Protein AF-A0A9J6DW55-F1 (afdb_monomer_lite)

Organism: Rhipicephalus microplus (NCBI:txid6941)

Sequence (173 aa):
MIKLRKQLINRRDDMFFGVKANLGLVVLPGGQVAKLDFANVYDRALVYLEKWFDFENSPFKMLAELDLRSAAPTSLMVINAGNLFGIDFQEEGGELYSELRLLKDAMPGLVKCDEKSSSMWLKFLKEVKCPFLQNLMKHVYSVPYSNAFVKCVFSVTRNLWTDERNQLSVPMI

Structure (mmCIF, N/CA/C/O backbone):
data_AF-A0A9J6DW55-F1
#
_entry.id   AF-A0A9J6DW55-F1
#
loop_
_atom_site.group_PDB
_atom_site.id
_atom_site.type_symbol
_atom_site.label_atom_id
_atom_site.label_alt_id
_atom_site.label_comp_id
_atom_site.label_asym_id
_atom_site.label_entity_id
_atom_site.label_seq_id
_atom_site.pdbx_PDB_ins_code
_atom_site.Cartn_x
_atom_site.Cartn_y
_atom_site.Cartn_z
_atom_site.occupancy
_atom_site.B_iso_or_equiv
_atom_site.auth_seq_id
_atom_site.auth_comp_id
_atom_site.auth_asym_id
_atom_site.auth_atom_id
_atom_site.pdbx_PDB_model_num
ATOM 1 N N . MET A 1 1 ? 5.703 -1.765 -7.660 1.00 73.94 1 MET A N 1
ATOM 2 C CA . MET A 1 1 ? 5.306 -1.381 -9.035 1.00 73.94 1 MET A CA 1
ATOM 3 C C . MET A 1 1 ? 5.573 0.089 -9.361 1.00 73.94 1 MET A C 1
ATOM 5 O O . MET A 1 1 ? 6.174 0.339 -10.395 1.00 73.94 1 MET A O 1
ATOM 9 N N . ILE A 1 2 ? 5.265 1.052 -8.478 1.00 80.81 2 ILE A N 1
ATOM 10 C CA . ILE A 1 2 ? 5.556 2.495 -8.693 1.00 80.81 2 ILE A CA 1
ATOM 11 C C . ILE A 1 2 ? 7.032 2.764 -9.049 1.00 80.81 2 ILE A C 1
ATOM 13 O O . ILE A 1 2 ? 7.324 3.505 -9.984 1.00 80.81 2 ILE A O 1
ATOM 17 N N . LYS A 1 3 ? 7.973 2.115 -8.345 1.00 87.06 3 LYS A N 1
ATOM 18 C CA . LYS A 1 3 ? 9.416 2.222 -8.627 1.00 87.06 3 LYS A CA 1
ATOM 19 C C . LYS A 1 3 ? 9.769 1.809 -10.062 1.00 87.06 3 LYS A C 1
ATOM 21 O O . LYS A 1 3 ? 10.563 2.486 -10.701 1.00 87.06 3 LYS A O 1
ATOM 26 N N . LEU A 1 4 ? 9.169 0.726 -10.562 1.00 89.50 4 LEU A N 1
ATOM 27 C CA . LEU A 1 4 ? 9.411 0.230 -11.917 1.00 89.50 4 LEU A CA 1
ATOM 28 C C . LEU A 1 4 ? 8.865 1.207 -12.964 1.00 89.50 4 LEU A C 1
ATOM 30 O O . LEU A 1 4 ? 9.595 1.551 -13.886 1.00 89.50 4 LEU A O 1
ATOM 34 N N . ARG A 1 5 ? 7.634 1.710 -12.781 1.00 91.06 5 ARG A N 1
ATOM 35 C CA . ARG A 1 5 ? 7.047 2.734 -13.664 1.00 91.06 5 ARG A CA 1
ATOM 36 C C . ARG A 1 5 ? 7.956 3.962 -13.763 1.00 91.06 5 ARG A C 1
ATOM 38 O O . ARG A 1 5 ? 8.316 4.356 -14.864 1.00 91.06 5 ARG A O 1
ATOM 45 N N . LYS A 1 6 ? 8.411 4.500 -12.623 1.00 92.88 6 LYS A N 1
ATOM 46 C CA . LYS A 1 6 ? 9.358 5.631 -12.592 1.00 92.88 6 LYS A CA 1
ATOM 47 C C . LYS A 1 6 ? 10.672 5.320 -13.314 1.00 92.88 6 LYS A C 1
ATOM 49 O O . LYS A 1 6 ? 11.155 6.141 -14.076 1.00 92.88 6 LYS A O 1
ATOM 54 N N . GLN A 1 7 ? 11.243 4.134 -13.105 1.00 94.12 7 GLN A N 1
ATOM 55 C CA . GLN A 1 7 ? 12.478 3.740 -13.790 1.00 94.12 7 GLN A CA 1
ATOM 56 C C . GLN A 1 7 ? 12.308 3.641 -15.309 1.00 94.12 7 GLN A C 1
ATOM 58 O O . GLN A 1 7 ? 13.233 3.994 -16.032 1.00 94.12 7 GLN A O 1
ATOM 63 N N . LEU A 1 8 ? 11.164 3.152 -15.792 1.00 94.31 8 LEU A N 1
ATOM 64 C CA . LEU A 1 8 ? 10.880 3.062 -17.225 1.00 94.31 8 LEU A CA 1
ATOM 65 C C . LEU A 1 8 ? 10.681 4.447 -17.850 1.00 94.31 8 LEU A C 1
ATOM 67 O O . LEU A 1 8 ? 11.246 4.693 -18.910 1.00 94.31 8 LEU A O 1
ATOM 71 N N . ILE A 1 9 ? 9.967 5.350 -17.167 1.00 94.19 9 ILE A N 1
ATOM 72 C CA . ILE A 1 9 ? 9.811 6.753 -17.589 1.00 94.19 9 ILE A CA 1
ATOM 73 C C . ILE A 1 9 ? 11.183 7.421 -17.699 1.00 94.19 9 ILE A C 1
ATOM 75 O O . ILE A 1 9 ? 11.549 7.864 -18.779 1.00 94.19 9 ILE A O 1
ATOM 79 N N . ASN A 1 10 ? 11.988 7.386 -16.631 1.00 95.62 10 ASN A N 1
ATOM 80 C CA . ASN A 1 10 ? 13.309 8.017 -16.639 1.00 95.62 10 ASN A CA 1
ATOM 81 C C . ASN A 1 10 ? 14.201 7.452 -17.754 1.00 95.62 10 ASN A C 1
ATOM 83 O O . ASN A 1 10 ? 14.835 8.202 -18.478 1.00 95.62 10 ASN A O 1
ATOM 87 N N . ARG A 1 11 ? 14.225 6.125 -17.942 1.00 94.50 11 ARG A N 1
ATOM 88 C CA . ARG A 1 11 ? 15.034 5.504 -19.004 1.00 94.50 11 ARG A CA 1
ATOM 89 C C . ARG A 1 11 ? 14.572 5.878 -20.406 1.00 94.50 11 ARG A C 1
ATOM 91 O O . ARG A 1 11 ? 15.415 5.982 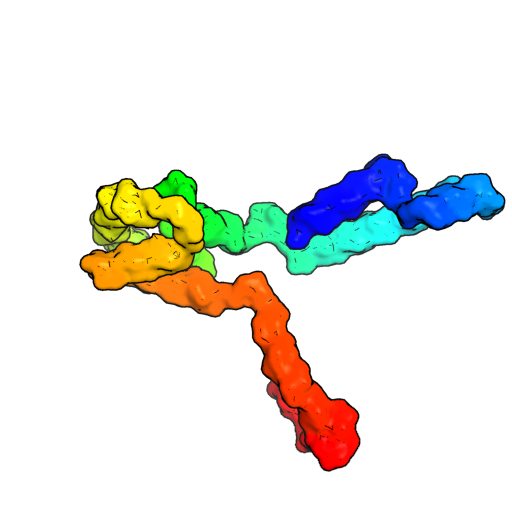-21.291 1.00 94.50 11 ARG A O 1
ATOM 98 N N . ARG A 1 12 ? 13.267 6.036 -20.619 1.00 94.56 12 ARG A N 1
ATOM 99 C CA . ARG A 1 12 ? 12.723 6.513 -21.891 1.00 94.56 12 ARG A CA 1
ATOM 100 C C . ARG A 1 12 ? 13.122 7.966 -22.128 1.00 94.56 12 ARG A C 1
ATOM 102 O O . ARG A 1 12 ? 13.640 8.264 -23.196 1.00 94.56 12 ARG A O 1
ATOM 109 N N . ASP A 1 13 ? 12.928 8.828 -21.134 1.00 93.94 13 ASP A N 1
ATOM 110 C CA . ASP A 1 13 ? 13.192 10.265 -21.242 1.00 93.94 13 ASP A CA 1
ATOM 111 C C . ASP A 1 13 ? 14.698 10.543 -21.432 1.00 93.94 13 ASP A C 1
ATOM 113 O O . ASP A 1 13 ? 15.084 11.338 -22.286 1.00 93.94 13 ASP A O 1
ATOM 117 N N . ASP A 1 14 ? 15.556 9.789 -20.737 1.00 93.81 14 ASP A N 1
ATOM 118 C CA . ASP A 1 14 ? 17.018 9.824 -20.890 1.00 93.81 14 ASP A CA 1
ATOM 119 C C . ASP A 1 14 ? 17.511 9.095 -22.159 1.00 93.81 14 ASP A C 1
ATOM 121 O O . ASP A 1 14 ? 18.711 9.074 -22.450 1.00 93.81 14 ASP A O 1
ATOM 125 N N . MET A 1 15 ? 16.612 8.442 -22.907 1.00 90.88 15 MET A N 1
ATOM 126 C CA . MET A 1 15 ? 16.925 7.582 -24.054 1.00 90.88 15 MET A CA 1
ATOM 127 C C . MET A 1 15 ? 18.023 6.548 -23.744 1.00 90.88 15 MET A C 1
ATOM 129 O O . MET A 1 15 ? 18.956 6.325 -24.525 1.00 90.88 15 MET A O 1
ATOM 133 N N . PHE A 1 16 ? 17.922 5.925 -22.570 1.00 93.06 16 PHE A N 1
ATOM 134 C CA . PHE A 1 16 ? 18.868 4.945 -22.057 1.00 93.06 16 PHE A CA 1
ATOM 135 C C . PHE A 1 16 ? 18.330 3.519 -22.203 1.00 93.06 16 PHE A C 1
ATOM 137 O O . PHE A 1 16 ? 17.370 3.124 -21.538 1.00 93.06 16 PHE A O 1
ATOM 144 N N . PHE A 1 17 ? 19.011 2.694 -23.002 1.00 91.69 17 PHE A N 1
ATOM 145 C CA . PHE A 1 17 ? 18.595 1.313 -23.300 1.00 91.69 17 PHE A CA 1
ATOM 146 C C . PHE A 1 17 ? 19.534 0.246 -22.720 1.00 91.69 17 PHE A C 1
ATOM 148 O O . PHE A 1 17 ? 19.443 -0.937 -23.043 1.00 91.69 17 PHE A O 1
ATOM 155 N N . GLY A 1 18 ? 20.450 0.666 -21.846 1.00 91.06 18 GLY A N 1
ATOM 156 C CA . GLY A 1 18 ? 21.552 -0.154 -21.355 1.00 91.06 18 GLY A CA 1
ATOM 157 C C . GLY A 1 18 ? 22.837 0.075 -22.150 1.00 91.06 18 GLY A C 1
ATOM 158 O O . GLY A 1 18 ? 22.820 0.429 -23.326 1.00 91.06 18 GLY A O 1
ATOM 159 N N . VAL A 1 19 ? 23.978 -0.141 -21.490 1.00 89.12 19 VAL A N 1
ATOM 160 C CA . VAL A 1 19 ? 25.307 0.227 -22.011 1.00 89.12 19 VAL A CA 1
ATOM 161 C C . VAL A 1 19 ? 25.597 -0.420 -23.369 1.00 89.12 19 VAL A C 1
ATOM 163 O O . VAL A 1 19 ? 25.977 0.271 -24.307 1.00 89.12 19 VAL A O 1
ATOM 166 N N . LYS A 1 20 ? 25.359 -1.731 -23.507 1.00 90.81 20 LYS A N 1
ATOM 167 C CA . LYS A 1 20 ? 25.610 -2.458 -24.764 1.00 90.81 20 LYS A CA 1
ATOM 168 C C . LYS A 1 20 ? 24.723 -1.973 -25.912 1.00 90.81 20 LYS A C 1
ATOM 170 O O . LYS A 1 20 ? 25.215 -1.809 -27.021 1.00 90.81 20 LYS A O 1
ATOM 175 N N . ALA A 1 21 ? 23.440 -1.732 -25.640 1.00 87.69 21 ALA A N 1
ATOM 176 C CA . ALA A 1 21 ? 22.499 -1.241 -26.642 1.00 87.69 21 ALA A CA 1
ATOM 177 C C . ALA A 1 21 ? 22.874 0.174 -27.098 1.00 87.69 21 ALA A C 1
ATOM 179 O O . ALA A 1 21 ? 22.959 0.423 -28.293 1.00 87.69 21 ALA A O 1
ATOM 180 N N . ASN A 1 22 ? 23.198 1.069 -26.160 1.00 87.81 22 ASN A N 1
ATOM 181 C CA . ASN A 1 22 ? 23.616 2.432 -26.484 1.00 87.81 22 ASN A CA 1
ATOM 182 C C . ASN A 1 22 ? 24.907 2.465 -27.311 1.00 87.81 22 ASN A C 1
ATOM 184 O O . ASN A 1 22 ? 24.972 3.203 -28.288 1.00 87.81 22 ASN A O 1
ATOM 188 N N . LEU A 1 23 ? 25.908 1.648 -26.965 1.00 88.12 23 LEU A N 1
ATOM 189 C CA . LEU A 1 23 ? 27.136 1.534 -27.759 1.00 88.12 23 LEU A CA 1
ATOM 190 C C . LEU A 1 23 ? 26.853 0.974 -29.160 1.00 88.12 23 LEU A C 1
ATOM 192 O O . LEU A 1 23 ? 27.371 1.497 -30.141 1.00 88.12 23 LEU A O 1
ATOM 196 N N . GLY A 1 24 ? 25.997 -0.047 -29.269 1.00 86.44 24 GLY A N 1
ATOM 197 C CA . GLY A 1 24 ? 25.602 -0.619 -30.559 1.00 86.44 24 GLY A CA 1
ATOM 198 C C . GLY A 1 24 ? 24.852 0.370 -31.455 1.00 86.44 24 GLY A C 1
ATOM 199 O O . GLY A 1 24 ? 25.109 0.424 -32.655 1.00 86.44 24 GLY A O 1
ATOM 200 N N . LEU A 1 25 ? 23.977 1.201 -30.879 1.00 86.62 25 LEU A N 1
ATOM 201 C CA . LEU A 1 25 ? 23.194 2.207 -31.606 1.00 86.62 25 LEU A CA 1
ATOM 202 C C . LEU A 1 25 ? 24.055 3.315 -32.231 1.00 86.62 25 LEU A C 1
ATOM 204 O O . LEU A 1 25 ? 23.641 3.896 -33.228 1.00 86.62 25 LEU A O 1
ATOM 208 N N . VAL A 1 26 ? 25.241 3.597 -31.681 1.00 84.94 26 VAL A N 1
ATOM 209 C CA . VAL A 1 26 ? 26.190 4.567 -32.265 1.00 84.94 26 VAL A CA 1
ATOM 210 C C . VAL A 1 26 ? 26.831 4.024 -33.545 1.00 84.94 26 VAL A C 1
ATOM 212 O O . VAL A 1 26 ? 27.135 4.789 -34.454 1.00 84.94 26 VAL A O 1
ATOM 215 N N . VAL A 1 27 ? 27.037 2.708 -33.618 1.00 87.69 27 VAL A N 1
ATOM 216 C CA . VAL A 1 27 ? 27.775 2.052 -34.711 1.00 87.69 27 VAL A CA 1
ATOM 217 C C . VAL A 1 27 ? 26.833 1.544 -35.815 1.00 87.69 27 VAL A C 1
ATOM 219 O O . VAL A 1 27 ? 27.263 1.302 -36.941 1.00 87.69 27 VAL A O 1
ATOM 222 N N . LEU A 1 28 ? 25.540 1.390 -35.517 1.00 85.88 28 LEU A N 1
ATOM 223 C CA . LEU A 1 28 ? 24.535 0.872 -36.446 1.00 85.88 28 LEU A CA 1
ATOM 224 C C . LEU A 1 28 ? 24.142 1.893 -37.536 1.00 85.88 28 LEU A C 1
ATOM 226 O O . LEU A 1 28 ? 23.724 3.010 -37.210 1.00 85.88 28 LEU A O 1
ATOM 230 N N . PRO A 1 29 ? 24.142 1.501 -38.827 1.00 78.75 29 PRO A N 1
ATOM 231 C CA . PRO A 1 29 ? 23.490 2.277 -39.878 1.00 78.75 29 PRO A CA 1
ATOM 232 C C . PRO A 1 29 ? 21.988 2.369 -39.576 1.00 78.75 29 PRO A C 1
ATOM 234 O O . PRO A 1 29 ? 21.322 1.349 -39.418 1.00 78.75 29 PRO A O 1
ATOM 237 N N . GLY A 1 30 ? 21.449 3.584 -39.451 1.00 83.12 30 GLY A N 1
ATOM 238 C CA . GLY A 1 30 ? 20.057 3.791 -39.025 1.00 83.12 30 GLY A CA 1
ATOM 239 C C . GLY A 1 30 ? 19.847 3.792 -37.505 1.00 83.12 30 GLY A C 1
ATOM 240 O O . GLY A 1 30 ? 18.706 3.708 -37.049 1.00 83.12 30 GLY A O 1
ATOM 241 N N . GLY A 1 31 ? 20.917 3.944 -36.714 1.00 81.81 31 GLY A N 1
ATOM 242 C CA . GLY A 1 31 ? 20.870 3.994 -35.250 1.00 81.81 31 GLY A CA 1
ATOM 243 C C . GLY A 1 31 ? 19.821 4.949 -34.674 1.00 81.81 31 GLY A C 1
ATOM 244 O O . GLY A 1 31 ? 19.219 4.633 -33.657 1.00 81.81 31 GLY A O 1
ATOM 245 N N . GLN A 1 32 ? 19.514 6.062 -35.350 1.00 81.31 32 GLN A N 1
ATOM 246 C CA . GLN A 1 32 ? 18.472 7.000 -34.917 1.00 81.31 32 GLN A CA 1
ATOM 247 C C . GLN A 1 32 ? 17.050 6.414 -34.999 1.00 81.31 32 GLN A C 1
ATOM 249 O O . GLN A 1 32 ? 16.249 6.649 -34.097 1.00 81.31 32 GLN A O 1
ATOM 254 N N . VAL A 1 33 ? 16.740 5.632 -36.040 1.00 86.19 33 VAL A N 1
ATOM 255 C CA . VAL A 1 33 ? 15.437 4.955 -36.192 1.00 86.19 33 VAL A CA 1
ATOM 256 C C . VAL A 1 33 ? 15.316 3.839 -35.160 1.00 86.19 33 VAL A C 1
ATOM 258 O O . VAL A 1 33 ? 14.338 3.786 -34.420 1.00 86.19 33 VAL A O 1
ATOM 261 N N . ALA A 1 34 ? 16.367 3.026 -35.014 1.00 85.94 34 ALA A N 1
ATOM 262 C CA . ALA A 1 34 ? 16.422 2.003 -33.976 1.00 85.94 34 ALA A CA 1
ATOM 263 C C . ALA A 1 34 ? 16.280 2.617 -32.570 1.00 85.94 34 ALA A C 1
ATOM 265 O O . ALA A 1 34 ? 15.588 2.072 -31.720 1.00 85.94 34 ALA A O 1
ATOM 266 N N . LYS A 1 35 ? 16.854 3.797 -32.315 1.00 87.50 35 LYS A N 1
ATOM 267 C CA . LYS A 1 35 ? 16.706 4.503 -31.034 1.00 87.50 35 LYS A CA 1
ATOM 268 C C . LYS A 1 35 ? 15.240 4.815 -30.702 1.00 87.50 35 LYS A C 1
ATOM 270 O O . LYS A 1 35 ? 14.837 4.676 -29.549 1.00 87.50 35 LYS A O 1
ATOM 275 N N . LEU A 1 36 ? 14.449 5.209 -31.702 1.00 89.12 36 LEU A N 1
ATOM 276 C CA . LEU A 1 36 ? 13.010 5.445 -31.552 1.00 89.12 36 LEU A CA 1
ATOM 277 C C . LEU A 1 36 ? 12.252 4.135 -31.309 1.00 89.12 36 LEU A C 1
ATOM 279 O O . LEU A 1 36 ? 11.398 4.079 -30.428 1.00 89.12 36 LEU A O 1
ATOM 283 N N . ASP A 1 37 ? 12.608 3.057 -32.009 1.00 89.62 37 ASP A N 1
ATOM 284 C CA . ASP A 1 37 ? 12.001 1.740 -31.783 1.00 89.62 37 ASP A CA 1
ATOM 285 C C . ASP A 1 37 ? 12.240 1.219 -30.365 1.00 89.62 37 ASP A C 1
ATOM 287 O O . ASP A 1 37 ? 11.339 0.649 -29.746 1.00 89.62 37 ASP A O 1
ATOM 291 N N . PHE A 1 38 ? 13.432 1.449 -29.816 1.00 90.56 38 PHE A N 1
ATOM 292 C CA . PHE A 1 38 ? 13.748 1.089 -28.437 1.00 90.56 38 PHE A CA 1
ATOM 293 C C . PHE A 1 38 ? 12.971 1.953 -27.431 1.00 90.56 38 PHE A C 1
ATOM 295 O O . PHE A 1 38 ? 12.490 1.425 -26.428 1.00 90.56 38 PHE A O 1
ATOM 302 N N . ALA A 1 39 ? 12.775 3.248 -27.702 1.00 92.25 39 ALA A N 1
ATOM 303 C CA . ALA A 1 39 ? 11.896 4.094 -26.889 1.00 92.25 39 ALA A CA 1
ATOM 304 C C . ALA A 1 39 ? 10.443 3.582 -26.909 1.00 92.25 39 ALA A C 1
ATOM 306 O O . ALA A 1 39 ? 9.829 3.429 -25.851 1.00 92.25 39 ALA A O 1
ATOM 307 N N . ASN A 1 40 ? 9.952 3.160 -28.079 1.00 93.94 40 ASN A N 1
ATOM 308 C CA . ASN A 1 40 ? 8.621 2.569 -28.242 1.00 93.94 40 ASN A CA 1
ATOM 309 C C . ASN A 1 40 ? 8.424 1.272 -27.431 1.00 93.94 40 ASN A C 1
ATOM 311 O O . ASN A 1 40 ? 7.287 0.880 -27.155 1.00 93.94 40 ASN A O 1
ATOM 315 N N . VAL A 1 41 ? 9.497 0.558 -27.063 1.00 94.06 41 VAL A N 1
ATOM 316 C CA . VAL A 1 41 ? 9.406 -0.596 -26.149 1.00 94.06 41 VAL A CA 1
ATOM 317 C C . VAL A 1 41 ? 9.039 -0.132 -24.740 1.00 94.06 41 VAL A C 1
ATOM 319 O O . VAL A 1 41 ? 8.197 -0.759 -24.095 1.00 94.06 41 VAL A O 1
ATOM 322 N N . TYR A 1 42 ? 9.626 0.971 -24.268 1.00 95.31 42 TYR A N 1
ATOM 323 C CA . TYR A 1 42 ? 9.273 1.541 -22.971 1.00 95.31 42 TYR A CA 1
ATOM 324 C C . TYR A 1 42 ? 7.843 2.066 -22.953 1.00 95.31 42 TYR A C 1
ATOM 326 O O . TYR A 1 42 ? 7.128 1.774 -21.998 1.00 95.31 42 TYR A O 1
ATOM 334 N N . ASP A 1 43 ? 7.390 2.739 -24.011 1.00 95.12 43 ASP A N 1
ATOM 335 C CA . ASP A 1 43 ? 6.000 3.202 -24.089 1.00 95.12 43 ASP A CA 1
ATOM 336 C C . ASP A 1 43 ? 5.012 2.033 -24.070 1.00 95.12 43 ASP A C 1
ATOM 338 O O . ASP A 1 43 ? 4.055 2.045 -23.298 1.00 95.12 43 ASP A O 1
ATOM 342 N N . ARG A 1 44 ? 5.284 0.953 -24.813 1.00 9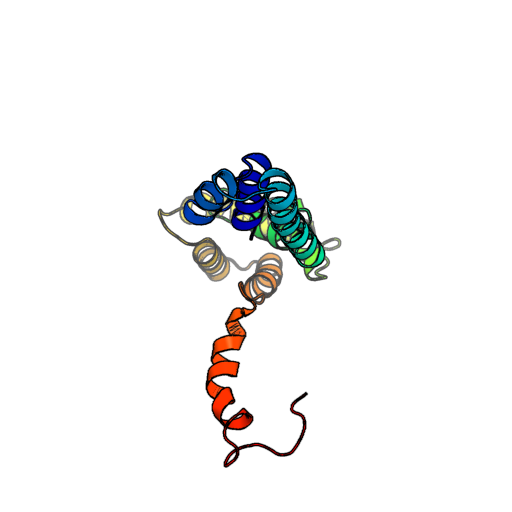5.44 44 ARG A N 1
ATOM 343 C 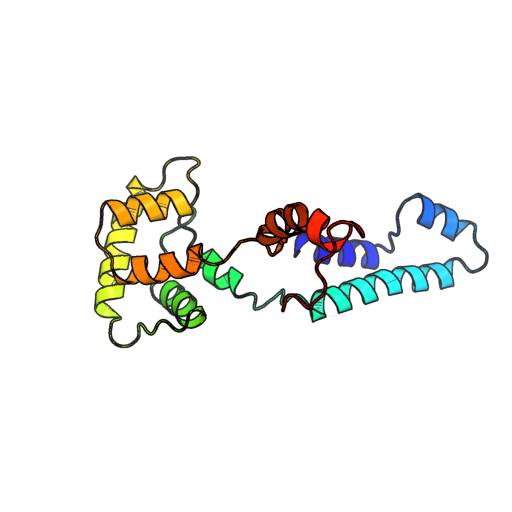CA . ARG A 1 44 ? 4.467 -0.272 -24.748 1.00 95.44 44 ARG A CA 1
ATOM 344 C C . ARG A 1 44 ? 4.449 -0.890 -23.351 1.00 95.44 44 ARG A C 1
ATOM 346 O O . ARG A 1 44 ? 3.392 -1.312 -22.884 1.00 95.44 44 ARG A O 1
ATOM 353 N N . ALA A 1 45 ? 5.596 -0.941 -22.676 1.00 94.12 45 ALA A N 1
ATOM 354 C CA . ALA A 1 45 ? 5.678 -1.449 -21.310 1.00 94.12 45 ALA A CA 1
ATOM 355 C C . ALA A 1 45 ? 4.897 -0.568 -20.320 1.00 94.12 45 ALA A C 1
ATOM 357 O O . ALA A 1 45 ? 4.230 -1.099 -19.433 1.00 94.12 45 ALA A O 1
ATOM 358 N N . LEU A 1 46 ? 4.948 0.757 -20.478 1.00 94.12 46 LEU A N 1
ATOM 359 C CA . LEU A 1 46 ? 4.200 1.711 -19.660 1.00 94.12 46 LEU A CA 1
ATOM 360 C C . LEU A 1 46 ? 2.693 1.583 -19.885 1.00 94.12 46 LEU A C 1
ATOM 362 O O . LEU A 1 46 ? 1.970 1.409 -18.910 1.00 94.12 46 LEU A O 1
ATOM 366 N N . VAL A 1 47 ? 2.238 1.542 -21.141 1.00 94.06 47 VAL A N 1
ATOM 367 C CA . VAL A 1 47 ? 0.825 1.313 -21.488 1.00 94.06 47 VAL A CA 1
ATOM 368 C C . VAL A 1 47 ? 0.329 -0.009 -20.906 1.00 94.06 47 VAL A C 1
ATOM 370 O O . VAL A 1 47 ? -0.761 -0.079 -20.343 1.00 94.06 47 VAL A O 1
ATOM 373 N N . TYR A 1 48 ? 1.135 -1.071 -20.993 1.00 93.06 48 TYR A N 1
ATOM 374 C CA . TYR A 1 48 ? 0.778 -2.356 -20.399 1.00 93.06 48 TYR A CA 1
ATOM 375 C C . TYR A 1 48 ? 0.661 -2.261 -18.874 1.00 93.06 48 TYR A C 1
ATOM 377 O O . TYR A 1 48 ? -0.289 -2.778 -18.293 1.00 93.06 48 TYR A O 1
ATOM 385 N N . LEU A 1 49 ? 1.605 -1.589 -18.214 1.00 90.25 49 LEU A N 1
ATOM 386 C CA . LEU A 1 49 ? 1.546 -1.379 -16.773 1.00 90.25 49 LEU A CA 1
ATOM 387 C C . LEU A 1 49 ? 0.306 -0.577 -16.369 1.00 90.25 49 LEU A C 1
ATOM 389 O O . LEU A 1 49 ? -0.374 -0.976 -15.434 1.00 90.25 49 LEU A O 1
ATOM 393 N N . GLU A 1 50 ? -0.003 0.511 -17.065 1.00 89.31 50 GLU A N 1
ATOM 394 C CA . GLU A 1 50 ? -1.150 1.381 -16.767 1.00 89.31 50 GLU A CA 1
ATOM 395 C C . GLU A 1 50 ? -2.491 0.695 -17.045 1.00 89.31 50 GLU A C 1
ATOM 397 O O . GLU A 1 50 ? -3.461 0.936 -16.337 1.00 89.31 50 GLU A O 1
ATOM 402 N N . LYS A 1 51 ? -2.535 -0.238 -18.003 1.00 88.50 51 LYS A N 1
ATOM 403 C CA . LYS A 1 51 ? -3.716 -1.073 -18.254 1.00 88.50 51 LYS A CA 1
ATOM 404 C C . LYS A 1 51 ? -4.053 -2.001 -17.082 1.00 88.50 51 LYS A C 1
ATOM 406 O O . LYS A 1 51 ? -5.226 -2.250 -16.824 1.00 88.50 51 LYS A O 1
ATOM 411 N N . TRP A 1 52 ? -3.042 -2.575 -16.429 1.00 83.81 52 TRP A N 1
ATOM 412 C CA . TRP A 1 52 ? -3.238 -3.626 -15.419 1.00 83.81 52 TRP A CA 1
ATOM 413 C C . TRP A 1 52 ? -3.069 -3.151 -13.978 1.00 83.81 52 TRP A C 1
ATOM 415 O O . TRP A 1 52 ? -3.444 -3.869 -13.051 1.00 83.81 52 TRP A O 1
ATOM 425 N N . PHE A 1 53 ? -2.486 -1.973 -13.773 1.00 81.25 53 PHE A N 1
ATOM 426 C CA . PHE A 1 53 ? -2.242 -1.417 -12.453 1.00 81.25 53 PHE A CA 1
ATOM 427 C C . PHE A 1 53 ? -2.779 0.003 -12.387 1.00 81.25 53 PHE A C 1
ATOM 429 O O . PHE A 1 53 ? -2.263 0.904 -13.044 1.00 81.25 53 PHE A O 1
ATOM 436 N N . ASP A 1 54 ? -3.760 0.206 -11.512 1.00 80.19 54 ASP A N 1
ATOM 437 C CA . ASP A 1 54 ? -4.168 1.547 -11.129 1.00 80.19 54 ASP A CA 1
ATOM 438 C C . ASP A 1 54 ? -3.117 2.141 -10.180 1.00 80.19 54 ASP A C 1
ATOM 440 O O . ASP A 1 54 ? -2.997 1.757 -9.011 1.00 80.19 54 ASP A O 1
ATOM 444 N N . PHE A 1 55 ? -2.286 3.031 -10.720 1.00 76.25 55 PHE A N 1
ATOM 445 C CA . PHE A 1 55 ? -1.231 3.704 -9.966 1.00 76.25 55 PHE A CA 1
ATOM 446 C C . PHE A 1 55 ? -1.745 4.894 -9.146 1.00 76.25 55 PHE A C 1
ATOM 448 O O . PHE A 1 55 ? -1.025 5.334 -8.246 1.00 76.25 55 PHE A O 1
ATOM 455 N N . GLU A 1 56 ? -2.943 5.410 -9.434 1.00 75.69 56 GLU A N 1
ATOM 456 C CA . GLU A 1 56 ? -3.478 6.632 -8.822 1.00 75.69 56 GLU A CA 1
ATOM 457 C C . GLU A 1 56 ? -4.573 6.333 -7.794 1.00 75.69 56 GLU A C 1
ATOM 459 O O . GLU A 1 56 ? -4.498 6.835 -6.667 1.00 75.69 56 GLU A O 1
ATOM 464 N N . ASN A 1 57 ? -5.516 5.447 -8.132 1.00 74.69 57 ASN A N 1
ATOM 465 C CA . ASN A 1 57 ? -6.665 5.077 -7.297 1.00 74.69 57 ASN A CA 1
ATOM 466 C C . ASN A 1 57 ? -6.548 3.659 -6.732 1.00 74.69 57 ASN A C 1
ATOM 468 O O . ASN A 1 57 ? -7.543 2.971 -6.508 1.00 74.69 57 ASN A O 1
ATOM 472 N N . SER A 1 58 ? -5.321 3.201 -6.470 1.00 78.06 58 SER A N 1
ATOM 473 C CA . SER A 1 58 ? -5.124 1.898 -5.843 1.00 78.06 58 SER A CA 1
ATOM 474 C C . SER A 1 58 ? -5.860 1.824 -4.495 1.00 78.06 58 SER A C 1
ATOM 476 O O . SER A 1 58 ? -5.611 2.676 -3.635 1.00 78.06 58 SER A O 1
ATOM 478 N N . PRO A 1 59 ? -6.674 0.782 -4.235 1.00 76.12 59 PRO A N 1
ATOM 479 C CA . PRO A 1 59 ? -7.352 0.614 -2.946 1.00 76.12 59 PRO A CA 1
ATOM 480 C C . PRO A 1 59 ? -6.348 0.505 -1.786 1.00 76.12 59 PRO A C 1
ATOM 482 O O . PRO A 1 59 ? -6.618 0.938 -0.669 1.00 76.12 59 PRO A O 1
ATOM 485 N N . PHE A 1 60 ? -5.125 0.037 -2.063 1.00 79.19 60 PHE A N 1
ATOM 486 C CA . PHE A 1 60 ? -4.034 -0.016 -1.087 1.00 79.19 60 PHE A CA 1
ATOM 487 C C . PHE A 1 60 ? -3.588 1.360 -0.578 1.00 79.19 60 PHE A C 1
ATOM 489 O O . PHE A 1 60 ? -2.990 1.435 0.492 1.00 79.19 60 PHE A O 1
ATOM 496 N N . LYS A 1 61 ? -3.868 2.444 -1.313 1.00 81.88 61 LYS A N 1
ATOM 497 C CA . LYS A 1 61 ? -3.581 3.810 -0.860 1.00 81.88 61 LYS A CA 1
ATOM 498 C C . LYS A 1 61 ? -4.445 4.181 0.344 1.00 81.88 61 LYS A C 1
ATOM 500 O O . LYS A 1 61 ? -3.911 4.729 1.296 1.00 81.88 61 LYS A O 1
ATOM 505 N N . MET A 1 62 ? -5.728 3.816 0.332 1.00 83.44 62 MET A N 1
ATOM 506 C CA . MET A 1 62 ? -6.628 4.040 1.471 1.00 83.44 62 MET A CA 1
ATOM 507 C C . MET A 1 62 ? -6.235 3.154 2.662 1.00 83.44 62 MET A C 1
ATOM 509 O O . MET A 1 62 ? -6.245 3.598 3.802 1.00 83.44 62 MET A O 1
ATOM 513 N N . LEU A 1 63 ? -5.791 1.917 2.407 1.00 87.50 63 LEU A N 1
ATOM 514 C CA . LEU A 1 63 ? -5.293 1.032 3.470 1.00 87.50 63 LEU A CA 1
ATOM 515 C C . LEU A 1 63 ? -3.984 1.530 4.100 1.00 87.50 63 LEU A C 1
ATOM 517 O O . LEU A 1 63 ? -3.728 1.262 5.272 1.00 87.50 63 LEU A O 1
ATOM 521 N N . ALA A 1 64 ? -3.155 2.259 3.346 1.00 86.88 64 ALA A N 1
ATOM 522 C CA . ALA A 1 64 ? -1.928 2.858 3.865 1.00 86.88 64 ALA A CA 1
ATOM 523 C C . ALA A 1 64 ? -2.204 3.949 4.914 1.00 86.88 64 ALA A C 1
ATOM 525 O O . ALA A 1 64 ? -1.352 4.195 5.762 1.00 86.88 64 ALA A O 1
ATOM 526 N N . GLU A 1 65 ? -3.389 4.566 4.900 1.00 88.12 65 GLU A N 1
ATOM 527 C CA . GLU A 1 65 ? -3.802 5.562 5.899 1.00 88.12 65 GLU A CA 1
ATOM 528 C C . GLU A 1 65 ? -4.070 4.937 7.278 1.00 88.12 65 GLU A C 1
ATOM 530 O O . GLU A 1 65 ? -4.100 5.645 8.280 1.00 88.12 65 GLU A O 1
ATOM 535 N N . LEU A 1 66 ? -4.210 3.607 7.350 1.00 91.44 66 LEU A N 1
ATOM 536 C CA . LEU A 1 66 ? -4.362 2.851 8.599 1.00 91.44 66 LEU A CA 1
ATOM 537 C C . LEU A 1 66 ? -3.015 2.480 9.247 1.00 91.44 66 LEU A C 1
ATOM 539 O O . LEU A 1 66 ? -2.975 1.716 10.214 1.00 91.44 66 LEU A O 1
ATOM 543 N N . ASP A 1 67 ? -1.898 2.975 8.712 1.00 91.06 67 ASP A N 1
ATOM 544 C CA . ASP A 1 67 ? -0.564 2.721 9.246 1.00 91.06 67 ASP A CA 1
ATOM 545 C C . ASP A 1 67 ? -0.299 3.519 10.533 1.00 91.06 67 ASP A C 1
ATOM 547 O O . ASP A 1 67 ? -0.083 4.731 10.521 1.00 91.06 67 ASP A O 1
ATOM 551 N N . LEU A 1 68 ? -0.241 2.805 11.659 1.00 91.31 68 LEU A N 1
ATOM 552 C CA . LEU A 1 68 ? -0.033 3.390 12.989 1.00 91.31 68 LEU A CA 1
ATOM 553 C C . LEU A 1 68 ? 1.402 3.872 13.252 1.00 91.31 68 LEU A C 1
ATOM 555 O O . LEU A 1 68 ? 1.664 4.437 14.311 1.00 91.31 68 LEU A O 1
ATOM 559 N N . ARG A 1 69 ? 2.351 3.665 12.328 1.00 88.75 69 ARG A N 1
ATOM 560 C CA . ARG A 1 69 ? 3.747 4.098 12.532 1.00 88.75 69 ARG A CA 1
ATOM 561 C C . ARG A 1 69 ? 3.907 5.616 12.533 1.00 88.75 69 ARG A C 1
ATOM 563 O O . ARG A 1 69 ? 4.841 6.119 13.148 1.00 88.75 69 ARG A O 1
ATOM 570 N N . SER A 1 70 ? 3.027 6.336 11.838 1.00 80.75 70 SER A N 1
ATOM 571 C CA . SER A 1 70 ? 3.053 7.800 11.780 1.00 80.75 70 SER A CA 1
ATOM 572 C C . SER A 1 70 ? 2.088 8.445 12.769 1.00 80.75 70 SER A C 1
ATOM 574 O O . SER A 1 70 ? 2.481 9.336 13.515 1.00 80.75 70 SER A O 1
ATOM 576 N N . ALA A 1 71 ? 0.821 8.032 12.755 1.00 88.38 71 ALA A N 1
ATOM 577 C CA . ALA A 1 71 ? -0.243 8.635 13.551 1.00 88.38 71 ALA A CA 1
ATOM 578 C C . ALA A 1 71 ? -1.466 7.710 13.607 1.00 88.38 71 ALA A C 1
ATOM 580 O O . ALA A 1 71 ? -1.600 6.802 12.790 1.00 88.38 71 ALA A O 1
ATOM 581 N N . ALA A 1 72 ? -2.379 7.971 14.546 1.00 91.00 72 ALA A N 1
ATOM 582 C CA . ALA A 1 72 ? -3.696 7.343 14.523 1.00 91.00 72 ALA A CA 1
ATOM 583 C C . ALA A 1 72 ? -4.515 7.848 13.315 1.00 91.00 72 ALA A C 1
ATOM 585 O O . ALA A 1 72 ? -4.482 9.053 13.033 1.00 91.00 72 ALA A O 1
ATOM 586 N N . PRO A 1 73 ? -5.273 6.969 12.633 1.00 93.31 73 PRO A N 1
ATOM 587 C CA . PRO A 1 73 ? -6.133 7.354 11.522 1.00 93.31 73 PRO A CA 1
ATOM 588 C C . PRO A 1 73 ? -7.296 8.238 11.989 1.00 93.31 73 PRO A C 1
ATOM 590 O O . PRO A 1 73 ? -7.750 8.169 13.133 1.00 93.31 73 PRO A O 1
ATOM 593 N N . THR A 1 74 ? -7.802 9.069 11.080 1.00 91.88 74 THR A N 1
ATOM 594 C CA . THR A 1 74 ? -9.022 9.859 11.314 1.00 91.88 74 THR A CA 1
ATOM 595 C C . THR A 1 74 ? -10.276 9.036 11.014 1.00 91.88 74 THR A C 1
ATOM 597 O O . THR A 1 74 ? -10.210 8.034 10.303 1.00 91.88 74 THR A O 1
ATOM 600 N N . SER A 1 75 ? -11.441 9.476 11.501 1.00 89.88 75 SER A N 1
ATOM 601 C CA . SER A 1 75 ? -12.723 8.817 11.206 1.00 89.88 75 SER A CA 1
ATOM 602 C C . SER A 1 75 ? -12.990 8.709 9.708 1.00 89.88 75 SER A C 1
ATOM 604 O O . SER A 1 75 ? -13.386 7.649 9.240 1.00 89.88 75 SER A O 1
ATOM 606 N N . LEU A 1 76 ? -12.688 9.759 8.940 1.00 89.69 76 LEU A N 1
ATOM 607 C CA . LEU A 1 76 ? -12.861 9.753 7.489 1.00 89.69 76 LEU A CA 1
ATOM 608 C C . LEU A 1 76 ? -11.979 8.698 6.801 1.00 89.69 76 LEU A C 1
ATOM 610 O O . LEU A 1 76 ? -12.450 8.005 5.906 1.00 89.69 76 LEU A O 1
ATOM 614 N N . MET A 1 77 ? -10.727 8.539 7.242 1.00 91.31 77 MET A N 1
ATOM 615 C CA . MET A 1 77 ? -9.812 7.515 6.710 1.00 91.31 77 MET A CA 1
ATOM 616 C C . MET A 1 77 ? -10.341 6.102 6.985 1.00 91.31 77 MET A C 1
ATOM 618 O O . MET A 1 77 ? -10.342 5.249 6.099 1.00 91.31 77 MET A O 1
ATOM 622 N N . VAL A 1 78 ? -10.850 5.865 8.198 1.00 91.44 78 VAL A N 1
ATOM 623 C CA . VAL A 1 78 ? -11.435 4.572 8.581 1.00 91.44 78 VAL A CA 1
ATOM 624 C C . VAL A 1 78 ? -12.716 4.275 7.806 1.00 91.44 78 VAL A C 1
ATOM 626 O O . VAL A 1 78 ? -12.879 3.157 7.323 1.00 91.44 78 VAL A O 1
ATOM 629 N N . ILE A 1 79 ? -13.584 5.271 7.618 1.00 89.94 79 ILE A N 1
ATOM 630 C CA . ILE A 1 79 ? -14.810 5.135 6.821 1.00 89.94 79 ILE A CA 1
ATOM 631 C C . ILE A 1 79 ? -14.470 4.823 5.361 1.00 89.94 79 ILE A C 1
ATOM 633 O O . ILE A 1 79 ? -15.018 3.884 4.791 1.00 89.94 79 ILE A O 1
ATOM 637 N N . ASN A 1 80 ? -13.514 5.542 4.767 1.00 89.19 80 ASN A N 1
ATOM 638 C CA . ASN A 1 80 ? -13.074 5.286 3.395 1.00 89.19 80 ASN A CA 1
ATOM 639 C C . ASN A 1 80 ? -12.507 3.870 3.233 1.00 89.19 80 ASN A C 1
ATOM 641 O O . ASN A 1 80 ? -12.830 3.186 2.262 1.00 89.19 80 ASN A O 1
ATOM 645 N N . ALA A 1 81 ? -11.705 3.405 4.195 1.00 90.31 81 ALA A N 1
ATOM 646 C CA . ALA A 1 81 ? -11.205 2.037 4.195 1.00 90.31 81 ALA A CA 1
ATOM 647 C C . ALA A 1 81 ? -12.327 1.001 4.389 1.00 90.31 81 ALA A C 1
ATOM 649 O O . ALA A 1 81 ? -12.290 -0.048 3.753 1.00 90.31 81 ALA A O 1
ATOM 650 N N . GLY A 1 82 ? -13.335 1.288 5.218 1.00 90.44 82 GLY A N 1
ATOM 651 C CA . GLY A 1 82 ? -14.525 0.447 5.390 1.00 90.44 82 GLY A CA 1
ATOM 652 C C . GLY A 1 82 ? -15.340 0.292 4.116 1.00 90.44 82 GLY A C 1
ATOM 653 O O . GLY A 1 82 ? -15.671 -0.829 3.731 1.00 90.44 82 GLY A O 1
ATOM 654 N N . ASN A 1 83 ? -15.569 1.402 3.414 1.00 89.44 83 ASN A N 1
ATOM 655 C CA . ASN A 1 83 ? -16.304 1.430 2.152 1.00 89.44 83 ASN A CA 1
ATOM 656 C C . ASN A 1 83 ? -15.662 0.525 1.086 1.00 89.44 83 ASN A C 1
ATOM 658 O O . ASN A 1 83 ? -16.383 -0.099 0.311 1.00 89.44 83 ASN A O 1
ATOM 662 N N . LEU A 1 84 ? -14.327 0.379 1.075 1.00 88.06 84 LEU A N 1
ATOM 663 C CA . LEU A 1 84 ? -13.641 -0.568 0.179 1.00 88.06 84 LEU A CA 1
ATOM 664 C C . LEU A 1 84 ? -14.051 -2.027 0.407 1.00 88.06 84 LEU A C 1
ATOM 666 O O . LEU A 1 84 ? -13.994 -2.830 -0.522 1.00 88.06 84 LEU A O 1
ATOM 670 N N . PHE A 1 85 ? -14.437 -2.373 1.633 1.00 89.31 85 PHE A N 1
ATOM 671 C CA . PHE A 1 85 ? -14.869 -3.715 2.016 1.00 89.31 85 PHE A CA 1
ATOM 672 C C . PHE A 1 85 ? -16.394 -3.839 2.122 1.00 89.31 85 PHE A C 1
ATOM 674 O O . PHE A 1 85 ? -16.880 -4.885 2.544 1.00 89.31 85 PHE A O 1
ATOM 681 N N . GLY A 1 86 ? -17.148 -2.796 1.754 1.00 88.38 86 GLY A N 1
ATOM 682 C CA . GLY A 1 86 ? -18.601 -2.764 1.918 1.00 88.38 86 GLY A CA 1
ATOM 683 C C . GLY A 1 86 ? -19.051 -2.755 3.382 1.00 88.38 86 GLY A C 1
ATOM 684 O O . GLY A 1 86 ? -20.129 -3.257 3.685 1.00 88.38 86 GLY A O 1
ATOM 685 N N . ILE A 1 87 ? -18.220 -2.234 4.292 1.00 88.44 87 ILE A N 1
ATOM 686 C CA . ILE A 1 87 ? -18.585 -2.032 5.697 1.00 88.44 87 ILE A CA 1
ATOM 687 C C . ILE A 1 87 ? -19.240 -0.658 5.808 1.00 88.44 87 ILE A C 1
ATOM 689 O O . ILE A 1 87 ? -18.580 0.353 5.564 1.00 88.44 87 ILE A O 1
ATOM 693 N N . ASP A 1 88 ? -20.519 -0.632 6.170 1.00 82.75 88 ASP A N 1
ATOM 694 C CA . ASP A 1 88 ? -21.225 0.608 6.467 1.00 82.75 88 ASP A CA 1
ATOM 695 C C . ASP A 1 88 ? -20.946 1.024 7.914 1.00 82.75 88 ASP A C 1
ATOM 697 O O . ASP A 1 88 ? -21.080 0.219 8.828 1.00 82.75 88 ASP A O 1
ATOM 701 N N . PHE A 1 89 ? -20.519 2.271 8.095 1.00 78.94 89 PHE A N 1
ATOM 702 C CA . PHE A 1 89 ? -20.292 2.893 9.401 1.00 78.94 89 PHE A CA 1
ATOM 703 C C . PHE A 1 89 ? -21.198 4.123 9.611 1.00 78.94 89 PHE A C 1
ATOM 705 O O . PHE A 1 89 ? -21.016 4.857 10.585 1.00 78.94 89 PHE A O 1
ATOM 712 N N . GLN A 1 90 ? -22.122 4.421 8.684 1.00 68.56 90 GLN A N 1
ATOM 713 C CA . GLN A 1 90 ? -22.900 5.666 8.700 1.00 68.56 90 GLN A CA 1
ATOM 714 C C . GLN A 1 90 ? -23.881 5.748 9.872 1.00 68.56 90 GLN A C 1
ATOM 716 O O . GLN A 1 90 ? -24.053 6.830 10.433 1.00 68.56 90 GLN A O 1
ATOM 721 N N . GLU A 1 91 ? -24.470 4.627 10.287 1.00 63.19 91 GLU A N 1
ATOM 722 C CA . GLU A 1 91 ? -25.396 4.590 11.428 1.00 63.19 91 GLU A CA 1
ATOM 723 C C . GLU A 1 91 ? -24.667 4.558 12.790 1.00 63.19 91 GLU A C 1
ATOM 725 O O . GLU A 1 91 ? -25.252 4.880 13.822 1.00 63.19 91 GLU A O 1
ATOM 730 N N . GLU A 1 92 ? -23.361 4.268 12.799 1.00 67.00 92 GLU A N 1
ATOM 731 C CA . GLU A 1 92 ? -22.573 3.931 14.001 1.00 67.00 92 GLU A CA 1
ATOM 732 C C . GLU A 1 92 ? -21.411 4.917 14.253 1.00 67.00 92 GLU A C 1
ATOM 734 O O . GLU A 1 92 ? -20.491 4.668 15.040 1.00 67.00 92 GLU A O 1
ATOM 739 N N . GLY A 1 93 ? -21.437 6.086 13.602 1.00 67.50 93 GLY A N 1
ATOM 740 C CA . GLY A 1 93 ? -20.329 7.051 13.605 1.00 67.50 93 GLY A CA 1
ATOM 741 C C . GLY A 1 93 ? -19.900 7.550 14.994 1.00 67.50 93 GLY A C 1
ATOM 742 O O . GLY A 1 93 ? -18.729 7.889 15.192 1.00 67.50 93 GLY A O 1
ATOM 743 N N . GLY A 1 94 ? -20.813 7.569 15.972 1.00 79.69 94 GLY A N 1
ATOM 744 C CA . GLY A 1 94 ? -20.502 7.933 17.359 1.00 79.69 94 GLY A CA 1
ATOM 745 C C . GLY A 1 94 ? -19.675 6.871 18.092 1.00 79.69 94 GLY A C 1
ATOM 746 O O . GLY A 1 94 ? -18.731 7.203 18.813 1.00 79.69 94 GLY A O 1
ATOM 747 N N . GLU A 1 95 ? -19.976 5.595 17.863 1.00 84.94 95 GLU A N 1
ATOM 748 C CA . GLU A 1 95 ? -19.259 4.471 18.468 1.00 84.94 95 GLU A CA 1
ATOM 749 C C . GLU A 1 95 ? -17.869 4.332 17.842 1.00 84.94 95 GLU A C 1
ATOM 751 O O . GLU A 1 95 ? -16.872 4.258 18.565 1.00 84.94 95 GLU A O 1
ATOM 756 N N . LEU A 1 96 ? -17.769 4.466 16.515 1.00 88.62 96 LEU A N 1
ATOM 757 C CA . LEU A 1 96 ? -16.484 4.509 15.818 1.00 88.62 96 LEU A CA 1
ATOM 758 C C . LEU A 1 96 ? -15.587 5.653 16.317 1.00 88.62 96 LEU A C 1
ATOM 760 O O . LEU A 1 96 ? -14.381 5.472 16.510 1.00 88.62 96 LEU A O 1
ATOM 764 N N . TYR A 1 97 ? -16.161 6.837 16.553 1.00 89.94 97 TYR A N 1
ATOM 765 C CA . TYR A 1 97 ? -15.419 7.960 17.126 1.00 89.94 97 TYR A CA 1
ATOM 766 C C . TYR A 1 97 ? -14.855 7.619 18.511 1.00 89.94 97 TYR A C 1
ATOM 768 O O . TYR A 1 97 ? -13.700 7.944 18.802 1.00 89.94 97 TYR A O 1
ATOM 776 N N . SER A 1 98 ? -15.639 6.942 19.354 1.00 91.94 98 SER A N 1
ATOM 777 C CA . SER A 1 98 ? -15.192 6.526 20.684 1.00 91.94 98 SER A CA 1
ATOM 778 C C . SER A 1 98 ? -14.020 5.534 20.619 1.00 91.94 98 SER A C 1
ATOM 780 O O . SER A 1 98 ? -13.020 5.724 21.312 1.00 91.94 98 SER A O 1
ATOM 782 N N . GLU A 1 99 ? -14.061 4.552 19.712 1.00 93.75 99 GLU A N 1
ATOM 783 C CA . GLU A 1 99 ? -12.960 3.603 19.505 1.00 93.75 99 GLU A CA 1
ATOM 784 C C . GLU A 1 99 ? -11.690 4.282 18.984 1.00 93.75 99 GLU A C 1
ATOM 786 O O . GLU A 1 99 ? -10.581 3.993 19.441 1.00 93.75 99 GLU A O 1
ATOM 791 N N . LEU A 1 100 ? -11.839 5.227 18.053 1.00 93.50 100 LEU A N 1
ATOM 792 C CA . LEU A 1 100 ? -10.725 6.023 17.542 1.00 93.50 100 LEU A CA 1
ATOM 793 C C . LEU A 1 100 ? -10.110 6.918 18.612 1.00 93.50 100 LEU A C 1
ATOM 795 O O . LEU A 1 100 ? -8.898 7.156 18.598 1.00 93.50 100 LEU A O 1
ATOM 799 N N . ARG A 1 101 ? -10.918 7.400 19.560 1.00 94.56 101 ARG A N 1
ATOM 800 C CA . ARG A 1 101 ? -10.408 8.146 20.706 1.00 94.56 101 ARG A CA 1
ATOM 801 C C . ARG A 1 101 ? -9.541 7.260 21.595 1.00 94.56 101 ARG A C 1
ATOM 803 O O . ARG A 1 101 ? -8.421 7.658 21.903 1.00 94.56 101 ARG A O 1
ATOM 810 N N . LEU A 1 102 ? -10.007 6.050 21.910 1.00 94.69 102 LEU A N 1
ATOM 811 C CA . LEU A 1 102 ? -9.233 5.062 22.669 1.00 94.69 102 LEU A CA 1
ATOM 812 C C . LEU A 1 102 ? -7.915 4.711 21.969 1.00 94.69 102 LEU A C 1
ATOM 814 O O . LEU A 1 102 ? -6.868 4.662 22.612 1.00 94.69 102 LEU A O 1
ATOM 818 N N . LEU A 1 103 ? -7.944 4.527 20.645 1.00 94.12 103 LEU A N 1
ATOM 819 C CA . LEU A 1 103 ? -6.735 4.301 19.853 1.00 94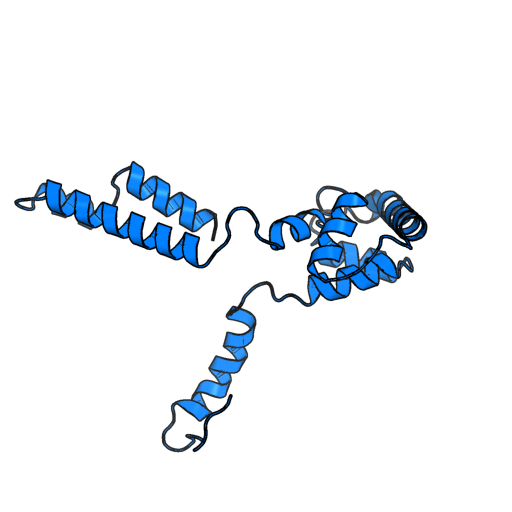.12 103 LEU A CA 1
ATOM 820 C C . LEU A 1 103 ? -5.760 5.471 19.984 1.00 94.12 103 LEU A C 1
ATOM 822 O O . LEU A 1 103 ? -4.578 5.260 20.246 1.00 94.12 103 LEU A O 1
ATOM 826 N N . LYS A 1 104 ? -6.251 6.704 19.827 1.00 93.31 104 LYS A N 1
ATOM 827 C CA . LYS A 1 104 ? -5.434 7.917 19.922 1.00 93.31 104 LYS A CA 1
ATOM 828 C C . LYS A 1 104 ? -4.786 8.066 21.298 1.00 93.31 104 LYS A C 1
ATOM 830 O O . LYS A 1 104 ? -3.612 8.424 21.366 1.00 93.31 104 LYS A O 1
ATOM 835 N N . ASP A 1 105 ? -5.523 7.757 22.360 1.00 92.62 105 ASP A N 1
ATOM 836 C CA . ASP A 1 105 ? -5.021 7.807 23.733 1.00 92.62 105 ASP A CA 1
ATOM 837 C C . ASP A 1 105 ? -3.981 6.694 23.999 1.00 92.62 105 ASP A C 1
ATOM 839 O O . ASP A 1 105 ? -3.029 6.904 24.749 1.00 92.62 105 ASP A O 1
ATOM 843 N N . ALA A 1 106 ? -4.089 5.543 23.321 1.00 90.94 106 ALA A N 1
ATOM 844 C CA . ALA A 1 106 ? -3.126 4.441 23.398 1.00 90.94 106 ALA A CA 1
ATOM 845 C C .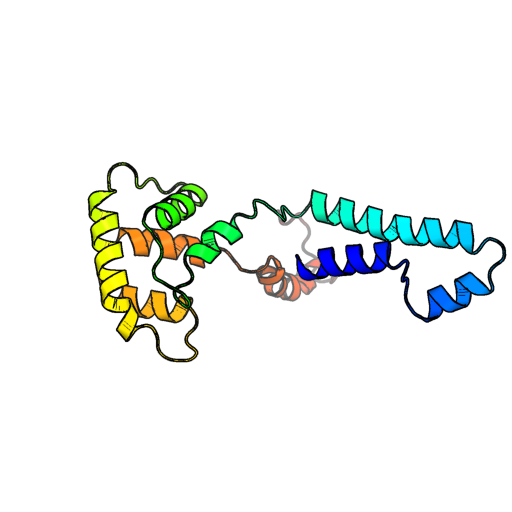 ALA A 1 106 ? -1.863 4.636 22.530 1.00 90.94 106 ALA A C 1
ATOM 847 O O . ALA A 1 106 ? -0.841 3.991 22.786 1.00 90.94 106 ALA A O 1
ATOM 848 N N . MET A 1 107 ? -1.888 5.526 21.526 1.00 90.31 107 MET A N 1
ATOM 849 C CA . MET A 1 107 ? -0.770 5.741 20.589 1.00 90.31 107 MET A CA 1
ATOM 850 C C . MET A 1 107 ? 0.598 5.926 21.265 1.00 90.31 107 MET A C 1
ATOM 852 O O . MET A 1 107 ? 1.543 5.263 20.833 1.00 90.31 107 MET A O 1
ATOM 856 N N . PRO A 1 108 ? 0.754 6.749 22.324 1.00 87.81 108 PRO A N 1
ATOM 857 C CA . PRO A 1 108 ? 2.056 6.941 22.965 1.00 87.81 108 PRO A CA 1
ATOM 858 C C . PRO A 1 108 ? 2.661 5.646 23.530 1.00 87.81 108 PRO A C 1
ATOM 860 O O . PRO A 1 108 ? 3.880 5.512 23.576 1.00 87.81 108 PRO A O 1
ATOM 863 N N . GLY A 1 109 ? 1.828 4.684 23.945 1.00 85.56 109 GLY A N 1
ATOM 864 C CA . GLY A 1 109 ? 2.272 3.381 24.450 1.00 85.56 109 GLY A CA 1
ATOM 865 C C . GLY A 1 109 ? 2.549 2.347 23.353 1.00 85.56 109 GLY A C 1
ATOM 866 O O . GLY A 1 109 ? 3.336 1.419 23.565 1.00 85.56 109 GLY A O 1
ATOM 867 N N . LEU A 1 110 ? 1.924 2.517 22.184 1.00 84.69 110 LEU A N 1
ATOM 868 C CA . LEU A 1 110 ? 2.084 1.644 21.019 1.00 84.69 110 LEU A CA 1
ATOM 869 C C . LEU A 1 110 ? 3.329 1.991 20.200 1.00 84.69 110 LEU A C 1
ATOM 871 O O . LEU A 1 110 ? 3.947 1.090 19.634 1.00 84.69 110 LEU A O 1
ATOM 875 N N . VAL A 1 111 ? 3.712 3.271 20.141 1.00 75.50 111 VAL A N 1
ATOM 876 C CA . VAL A 1 111 ? 4.908 3.741 19.426 1.00 75.50 111 VAL A CA 1
ATOM 877 C C . VAL A 1 111 ? 6.160 3.368 20.227 1.00 75.50 111 VAL A C 1
ATOM 879 O O . VAL A 1 111 ? 6.736 4.165 20.961 1.00 75.50 111 VAL A O 1
ATOM 882 N N . LYS A 1 112 ? 6.587 2.113 20.092 1.00 67.81 112 LYS A N 1
ATOM 883 C CA . LYS A 1 112 ? 7.924 1.646 20.476 1.00 67.81 112 LYS A CA 1
ATOM 884 C C . LYS A 1 112 ? 8.732 1.401 19.200 1.00 67.81 112 LYS A C 1
ATOM 886 O O . LYS A 1 112 ? 8.169 0.963 18.197 1.00 67.81 112 LYS A O 1
ATOM 891 N N . CYS A 1 113 ? 10.028 1.729 19.215 1.00 55.25 113 CYS A N 1
ATOM 892 C CA . CYS A 1 113 ? 10.889 1.619 18.031 1.00 55.25 113 CYS A CA 1
ATOM 893 C C . CYS A 1 113 ? 10.798 0.227 17.376 1.00 55.25 113 CYS A C 1
ATOM 895 O O . CYS A 1 113 ? 10.898 -0.787 18.062 1.00 55.25 113 CYS A O 1
ATOM 897 N N . ASP A 1 114 ? 10.663 0.227 16.045 1.00 62.69 114 ASP A N 1
ATOM 898 C CA . ASP A 1 114 ? 10.696 -0.925 15.125 1.00 62.69 114 ASP A CA 1
ATOM 899 C C . ASP A 1 114 ? 9.512 -1.906 15.105 1.00 62.69 114 ASP A C 1
ATOM 901 O O . ASP A 1 114 ? 9.582 -2.966 14.474 1.00 62.69 114 ASP A O 1
ATOM 905 N N . GLU A 1 115 ? 8.360 -1.550 15.675 1.00 78.69 115 GLU A N 1
ATOM 906 C CA . GLU A 1 115 ? 7.169 -2.384 15.500 1.00 78.69 115 GLU A CA 1
ATOM 907 C C . GLU A 1 115 ? 6.461 -2.151 14.158 1.00 78.69 115 GLU A C 1
ATOM 909 O O . GLU A 1 115 ? 6.216 -1.031 13.706 1.00 78.69 115 GLU A O 1
ATOM 914 N N . LYS A 1 116 ? 6.097 -3.256 13.496 1.00 88.00 116 LYS A N 1
ATOM 915 C CA . LYS A 1 116 ? 5.216 -3.224 12.323 1.00 88.00 116 LYS A CA 1
ATOM 916 C C . LYS A 1 116 ? 3.842 -2.716 12.758 1.00 88.00 116 LYS A C 1
ATOM 918 O O . LYS A 1 116 ? 3.341 -3.145 13.795 1.00 88.00 116 LYS A O 1
ATOM 923 N N . SER A 1 117 ? 3.180 -1.910 11.924 1.00 89.62 117 SER A N 1
ATOM 924 C CA . SER A 1 117 ? 1.817 -1.435 12.217 1.00 89.62 117 SER A CA 1
ATOM 925 C C . SER A 1 117 ? 0.835 -2.577 12.509 1.00 89.62 117 SER A C 1
ATOM 927 O O . SER A 1 117 ? -0.011 -2.430 13.384 1.00 89.62 117 SER A O 1
ATOM 929 N N . SER A 1 118 ? 0.999 -3.747 11.882 1.00 89.44 118 SER A N 1
ATOM 930 C CA . SER A 1 118 ? 0.209 -4.942 12.209 1.00 89.44 118 SER A CA 1
ATOM 931 C C . SER A 1 118 ? 0.382 -5.428 13.648 1.00 89.44 118 SER A C 1
ATOM 933 O O . SER A 1 118 ? -0.591 -5.841 14.272 1.00 89.44 118 SER A O 1
ATOM 935 N N . SER A 1 119 ? 1.591 -5.345 14.202 1.00 90.31 119 SER A N 1
ATOM 936 C CA . SER A 1 119 ? 1.852 -5.668 15.606 1.00 90.31 119 SER A CA 1
ATOM 937 C C . SER A 1 119 ? 1.211 -4.644 16.542 1.00 90.31 119 SER A C 1
ATOM 939 O O . SER A 1 119 ? 0.649 -5.033 17.563 1.00 90.31 119 SER A O 1
ATOM 941 N N . MET A 1 120 ? 1.246 -3.358 16.179 1.00 92.06 120 MET A N 1
ATOM 942 C CA . MET A 1 120 ? 0.621 -2.280 16.957 1.00 92.06 120 MET A CA 1
ATOM 943 C C . MET A 1 120 ? -0.902 -2.455 17.013 1.00 92.06 120 MET A C 1
ATOM 945 O O . MET A 1 120 ? -1.479 -2.443 18.099 1.00 92.06 120 MET A O 1
ATOM 949 N N . TRP A 1 121 ? -1.539 -2.717 15.865 1.00 93.31 121 TRP A N 1
ATOM 950 C CA . TRP A 1 121 ? -2.968 -3.031 15.792 1.00 93.31 121 TRP A CA 1
ATOM 951 C C . TRP A 1 121 ? -3.326 -4.256 16.632 1.00 93.31 121 TRP A C 1
ATOM 953 O O . TRP A 1 121 ? -4.283 -4.218 17.400 1.00 93.31 121 TRP A O 1
ATOM 963 N N . LEU A 1 122 ? -2.541 -5.333 16.537 1.00 91.50 122 LEU A N 1
ATOM 964 C CA . LEU A 1 122 ? -2.786 -6.550 17.309 1.00 91.50 122 LEU A CA 1
ATOM 965 C C . LEU A 1 122 ? -2.703 -6.304 18.822 1.00 91.50 122 LEU A C 1
ATOM 967 O O . LEU A 1 122 ? -3.512 -6.847 19.568 1.00 91.50 122 LEU A O 1
ATOM 971 N N . LYS A 1 123 ? -1.729 -5.514 19.286 1.00 91.75 123 LYS A N 1
ATOM 972 C CA . LYS A 1 123 ? -1.592 -5.169 20.708 1.00 91.75 123 LYS A CA 1
ATOM 973 C C . LYS A 1 123 ? -2.781 -4.358 21.201 1.00 91.75 123 LYS A C 1
ATOM 975 O O . LYS A 1 123 ? -3.415 -4.753 22.172 1.00 91.75 123 LYS A O 1
ATOM 980 N N . PHE A 1 124 ? -3.120 -3.294 20.477 1.00 93.25 124 PHE A N 1
ATOM 981 C CA . PHE A 1 124 ? -4.258 -2.446 20.808 1.00 93.25 124 PHE A CA 1
ATOM 982 C C . PHE A 1 124 ? -5.564 -3.248 20.892 1.00 93.25 124 PHE A C 1
ATOM 984 O O . PHE A 1 124 ? -6.251 -3.211 21.907 1.00 93.25 124 PHE A O 1
ATOM 991 N N . LEU A 1 125 ? -5.865 -4.049 19.865 1.00 93.31 125 LEU A N 1
ATOM 992 C CA . LEU A 1 125 ? -7.117 -4.808 19.781 1.00 93.31 125 LEU A CA 1
ATOM 993 C C . LEU A 1 125 ? -7.192 -6.002 20.748 1.00 93.31 125 LEU A C 1
ATOM 995 O O . LEU A 1 125 ? -8.277 -6.548 20.948 1.00 93.31 125 LEU A O 1
ATOM 999 N N . LYS A 1 126 ? -6.061 -6.427 21.329 1.00 90.88 126 LYS A N 1
ATOM 1000 C CA . LYS A 1 126 ? -6.026 -7.423 22.413 1.00 90.88 126 LYS A CA 1
ATOM 1001 C C . LYS A 1 126 ? -6.376 -6.816 23.767 1.00 90.88 126 LYS A C 1
ATOM 1003 O O . LYS A 1 126 ? -6.987 -7.497 24.584 1.00 90.88 126 LYS A O 1
ATOM 1008 N N . GLU A 1 127 ? -5.954 -5.579 24.010 1.00 89.19 127 GLU A N 1
ATOM 1009 C CA . GLU A 1 127 ? -6.133 -4.890 25.292 1.00 89.19 127 GLU A CA 1
ATOM 1010 C C . GLU A 1 127 ? -7.466 -4.138 25.363 1.00 89.19 127 GLU A C 1
ATOM 1012 O O . GLU A 1 127 ? -8.074 -4.051 26.429 1.00 89.19 127 GLU A O 1
ATOM 1017 N N . VAL A 1 128 ? -7.947 -3.634 24.224 1.00 91.69 128 VAL A N 1
ATOM 1018 C CA . VAL A 1 128 ? -9.153 -2.810 24.127 1.00 91.69 128 VAL A CA 1
ATOM 1019 C C . VAL A 1 128 ? -10.175 -3.480 23.210 1.00 91.69 128 VAL A C 1
ATOM 1021 O O . VAL A 1 128 ? -9.870 -3.887 22.086 1.00 91.69 128 VAL A O 1
ATOM 1024 N N . LYS A 1 129 ? -11.420 -3.590 23.687 1.00 91.50 129 LYS A N 1
ATOM 1025 C CA . LYS A 1 129 ? -12.541 -4.071 22.873 1.00 91.50 129 LYS A CA 1
ATOM 1026 C C . LYS A 1 129 ? -13.046 -2.943 21.978 1.00 91.50 129 LYS A C 1
ATOM 1028 O O . LYS A 1 129 ? -13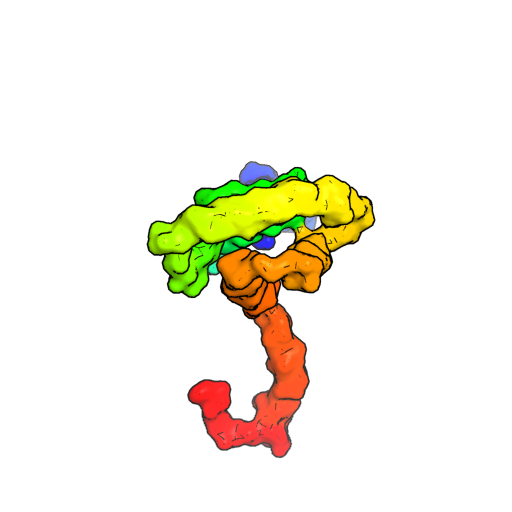.756 -2.064 22.449 1.00 91.50 129 LYS A O 1
ATOM 1033 N N . CYS A 1 130 ? -12.693 -3.027 20.702 1.00 92.56 130 CYS A N 1
ATOM 1034 C CA . CYS A 1 130 ? -13.107 -2.092 19.659 1.00 92.56 130 CYS A CA 1
ATOM 1035 C C . CYS A 1 130 ? -13.765 -2.876 18.508 1.00 92.56 130 CYS A C 1
ATOM 1037 O O . CYS A 1 130 ? -13.068 -3.199 17.543 1.00 92.56 130 CYS A O 1
ATOM 1039 N N . PRO A 1 131 ? -15.036 -3.309 18.628 1.00 90.62 131 PRO A N 1
ATOM 1040 C CA . PRO A 1 131 ? -15.713 -4.109 17.606 1.00 90.62 131 PRO A CA 1
ATOM 1041 C C . PRO A 1 131 ? -15.650 -3.519 16.188 1.00 90.62 131 PRO A C 1
ATOM 1043 O O . PRO A 1 131 ? -15.439 -4.292 15.250 1.00 90.62 131 PRO A O 1
ATOM 1046 N N . PHE A 1 132 ? -15.756 -2.199 16.001 1.00 90.44 132 PHE A N 1
ATOM 1047 C CA . PHE A 1 132 ? -15.734 -1.595 14.660 1.00 90.44 132 PHE A CA 1
ATOM 1048 C C . PHE A 1 132 ? -14.344 -1.661 14.034 1.00 90.44 132 PHE A C 1
ATOM 1050 O O . PHE A 1 132 ? -14.179 -2.151 12.912 1.00 90.44 132 PHE A O 1
ATOM 1057 N N . LEU A 1 133 ? -13.317 -1.250 14.779 1.00 92.75 133 LEU A N 1
ATOM 1058 C CA . LEU A 1 133 ? -11.931 -1.350 14.333 1.00 92.75 133 LEU A CA 1
ATOM 1059 C C . LEU A 1 133 ? -11.511 -2.815 14.148 1.00 92.75 133 LEU A C 1
ATOM 1061 O O . LEU A 1 133 ? -10.844 -3.132 13.167 1.00 92.75 133 LEU A O 1
ATOM 1065 N N . GLN A 1 134 ? -11.940 -3.743 15.010 1.00 93.06 134 GLN A N 1
ATOM 1066 C CA . GLN A 1 134 ? -11.698 -5.183 14.823 1.00 93.06 134 GLN A CA 1
ATOM 1067 C C . GLN A 1 134 ? -12.351 -5.703 13.538 1.00 93.06 134 GLN A C 1
ATOM 1069 O O . GLN A 1 134 ? -11.715 -6.435 12.770 1.00 93.06 134 GLN A O 1
ATOM 1074 N N . ASN A 1 135 ? -13.601 -5.305 13.286 1.00 91.56 135 ASN A N 1
ATOM 1075 C CA . ASN A 1 135 ? -14.334 -5.660 12.078 1.00 91.56 135 ASN A CA 1
ATOM 1076 C C . ASN A 1 135 ? -13.659 -5.104 10.820 1.00 91.56 135 ASN A C 1
ATOM 1078 O O . ASN A 1 135 ? -13.624 -5.790 9.805 1.00 91.56 135 ASN A O 1
ATOM 1082 N N . LEU A 1 136 ? -13.058 -3.916 10.866 1.00 92.56 136 LEU A N 1
ATOM 1083 C CA . LEU A 1 136 ? -12.269 -3.412 9.745 1.00 92.56 136 LEU A CA 1
ATOM 1084 C C . LEU A 1 136 ? -10.955 -4.187 9.584 1.00 92.56 136 LEU A C 1
ATOM 1086 O O . LEU A 1 136 ? -10.664 -4.705 8.505 1.00 92.56 136 LEU A O 1
ATOM 1090 N N . MET A 1 137 ? -10.164 -4.307 10.654 1.00 92.88 137 MET A N 1
ATOM 1091 C CA . MET A 1 137 ? -8.810 -4.861 10.574 1.00 92.88 137 MET A CA 1
ATOM 1092 C C . MET A 1 137 ? -8.789 -6.331 10.138 1.00 92.88 137 MET A C 1
ATOM 1094 O O . MET A 1 137 ? -7.844 -6.736 9.457 1.00 92.88 137 MET A O 1
ATOM 1098 N N . LYS A 1 138 ? -9.829 -7.125 10.445 1.00 91.06 138 LYS A N 1
ATOM 1099 C CA . LYS A 1 138 ? -9.943 -8.496 9.911 1.00 91.06 138 LYS A CA 1
ATOM 1100 C C . LYS A 1 138 ? -10.015 -8.513 8.379 1.00 91.06 138 LYS A C 1
ATOM 1102 O O . LYS A 1 138 ? -9.401 -9.379 7.765 1.00 91.06 138 LYS A O 1
ATOM 1107 N N . HIS A 1 139 ? -10.703 -7.549 7.760 1.00 91.06 139 HIS A N 1
ATOM 1108 C CA . HIS A 1 139 ? -10.792 -7.454 6.304 1.00 91.06 139 HIS A CA 1
ATOM 1109 C C . HIS A 1 139 ? -9.473 -6.951 5.724 1.00 91.06 139 HIS A C 1
ATOM 1111 O O . HIS A 1 139 ? -8.916 -7.595 4.837 1.00 91.06 139 HIS A O 1
ATOM 1117 N N . VAL A 1 140 ? -8.909 -5.884 6.297 1.00 90.38 140 VAL A N 1
ATOM 1118 C CA . VAL A 1 140 ? -7.623 -5.306 5.868 1.00 90.38 140 VAL A CA 1
ATOM 1119 C C . VAL A 1 140 ? -6.518 -6.364 5.830 1.00 90.38 140 VAL A C 1
ATOM 1121 O O . VAL A 1 140 ? -5.820 -6.489 4.825 1.00 90.38 140 VAL A O 1
ATOM 1124 N N . TYR A 1 141 ? -6.376 -7.163 6.892 1.00 88.12 141 TYR A N 1
ATOM 1125 C CA . TYR A 1 141 ? -5.341 -8.199 6.971 1.00 88.12 141 TYR A CA 1
ATOM 1126 C C . TYR A 1 141 ? -5.707 -9.527 6.300 1.00 88.12 141 TYR A C 1
ATOM 1128 O O . TYR A 1 141 ? -4.838 -10.391 6.183 1.00 88.12 141 TYR A O 1
ATOM 1136 N N . SER A 1 142 ? -6.943 -9.695 5.822 1.00 87.06 142 SER A N 1
ATOM 1137 C CA . SER A 1 142 ? -7.307 -10.832 4.964 1.00 87.06 142 SER A CA 1
ATOM 1138 C C . SER A 1 142 ? -6.813 -10.666 3.523 1.00 87.06 142 SER A C 1
ATOM 1140 O O . SER A 1 142 ? -6.652 -11.658 2.812 1.00 87.06 142 SER A O 1
ATOM 1142 N N . VAL A 1 143 ? -6.534 -9.428 3.091 1.00 82.81 143 VAL A N 1
ATOM 1143 C CA . VAL A 1 143 ? -6.041 -9.148 1.740 1.00 82.81 143 VAL A CA 1
ATOM 1144 C C . VAL A 1 143 ? -4.572 -9.570 1.637 1.00 82.81 143 VAL A C 1
ATOM 1146 O O . VAL A 1 143 ? -3.709 -8.986 2.302 1.00 82.81 143 VAL A O 1
ATOM 1149 N N . PRO A 1 144 ? -4.230 -10.555 0.787 1.00 75.50 144 PRO A N 1
ATOM 1150 C CA . PRO A 1 144 ? -2.845 -10.952 0.612 1.00 75.50 144 PRO A CA 1
ATOM 1151 C C . PRO A 1 144 ? -2.058 -9.818 -0.050 1.00 75.50 144 PRO A C 1
ATOM 1153 O O . PRO A 1 144 ? -2.451 -9.275 -1.081 1.00 75.50 144 PRO A O 1
ATOM 1156 N N . TYR A 1 145 ? -0.880 -9.510 0.495 1.00 69.88 145 TYR A N 1
ATOM 1157 C CA . TYR A 1 145 ? 0.015 -8.476 -0.043 1.00 69.88 145 TYR A CA 1
ATOM 1158 C C . TYR A 1 145 ? 0.498 -8.771 -1.478 1.00 69.88 145 TYR A C 1
ATOM 1160 O O . TYR A 1 145 ? 0.985 -7.887 -2.183 1.00 69.88 145 TYR A O 1
ATOM 1168 N N . SER A 1 146 ? 0.406 -10.027 -1.925 1.00 71.19 146 SER A N 1
ATOM 1169 C CA . SER A 1 146 ? 0.859 -10.430 -3.249 1.00 71.19 146 SER A CA 1
ATOM 1170 C C . SER A 1 146 ? 0.036 -11.577 -3.817 1.00 71.19 146 SER A C 1
ATOM 1172 O O . SER A 1 146 ? -0.220 -12.570 -3.139 1.00 71.19 146 SER A O 1
ATOM 1174 N N . ASN A 1 147 ? -0.240 -11.505 -5.121 1.00 70.38 147 ASN A N 1
ATOM 1175 C CA . ASN A 1 147 ? -0.710 -12.645 -5.910 1.00 70.38 147 ASN A CA 1
ATOM 1176 C C . ASN A 1 147 ? 0.295 -13.815 -5.928 1.00 70.38 147 ASN A C 1
ATOM 1178 O O . ASN A 1 147 ? -0.043 -14.923 -6.329 1.00 70.38 147 ASN A O 1
ATOM 1182 N N . ALA A 1 148 ? 1.534 -13.593 -5.478 1.00 71.69 148 ALA A N 1
ATOM 1183 C CA . ALA A 1 148 ? 2.521 -14.641 -5.297 1.00 71.69 148 ALA A CA 1
ATOM 1184 C C . ALA A 1 148 ? 2.229 -15.543 -4.090 1.00 71.69 148 ALA A C 1
ATOM 1186 O O . ALA A 1 148 ? 2.826 -16.611 -4.002 1.00 71.69 148 ALA A O 1
ATOM 1187 N N . PHE A 1 149 ? 1.314 -15.161 -3.192 1.00 70.44 149 PHE A N 1
ATOM 1188 C CA . PHE A 1 149 ? 0.954 -15.976 -2.030 1.00 70.44 149 PHE A CA 1
ATOM 1189 C C . PHE A 1 149 ? 0.508 -17.392 -2.436 1.00 70.44 149 PHE A C 1
ATOM 1191 O O . PHE A 1 149 ? 0.971 -18.382 -1.876 1.00 70.44 149 PHE A O 1
ATOM 1198 N N . VAL A 1 150 ? -0.283 -17.502 -3.507 1.00 74.56 150 VAL A N 1
ATOM 1199 C CA . VAL A 1 150 ? -0.750 -18.789 -4.050 1.00 74.56 150 VAL A CA 1
ATOM 1200 C C . VAL A 1 150 ? 0.306 -19.533 -4.879 1.00 74.56 150 VAL A C 1
ATOM 1202 O O . VAL A 1 150 ? 0.129 -20.710 -5.178 1.00 74.56 150 VAL A O 1
ATOM 1205 N N . LYS A 1 151 ? 1.444 -18.908 -5.224 1.00 76.00 151 LYS A N 1
ATOM 1206 C CA . LYS A 1 151 ? 2.493 -19.572 -6.022 1.00 76.00 151 LYS A CA 1
ATOM 1207 C C . LYS A 1 151 ? 3.141 -20.740 -5.291 1.00 76.00 151 LYS A C 1
ATOM 1209 O O . LYS A 1 151 ? 3.579 -21.668 -5.956 1.00 76.00 151 LYS A O 1
ATOM 1214 N N . CYS A 1 152 ? 3.198 -20.711 -3.959 1.00 71.12 152 CYS A N 1
ATOM 1215 C CA . CYS A 1 152 ? 3.685 -21.853 -3.185 1.00 71.12 152 CYS A CA 1
ATOM 1216 C C . CYS A 1 152 ? 2.777 -23.074 -3.403 1.00 71.12 152 CYS A C 1
ATOM 1218 O O . CYS A 1 152 ? 3.262 -24.144 -3.762 1.00 71.12 152 CYS A O 1
ATOM 1220 N N . VAL A 1 153 ? 1.456 -22.872 -3.316 1.00 76.94 153 VAL A N 1
ATOM 1221 C CA . VAL A 1 153 ? 0.451 -23.909 -3.596 1.00 76.94 153 VAL A CA 1
ATOM 1222 C C . VAL A 1 153 ? 0.607 -24.421 -5.026 1.00 76.94 153 VAL A C 1
ATOM 1224 O O . VAL A 1 153 ? 0.798 -25.617 -5.219 1.00 76.94 153 VAL A O 1
ATOM 1227 N N . PHE A 1 154 ? 0.655 -23.520 -6.013 1.00 76.62 154 PHE A N 1
ATOM 1228 C CA . PHE A 1 154 ? 0.829 -23.906 -7.417 1.00 76.62 154 PHE A CA 1
ATOM 1229 C C . PHE A 1 154 ? 2.162 -24.604 -7.710 1.00 76.62 154 PHE A C 1
ATOM 1231 O O . PHE A 1 154 ? 2.239 -25.445 -8.601 1.00 76.62 154 PHE A O 1
ATOM 1238 N N . SER A 1 155 ? 3.224 -24.276 -6.972 1.00 78.38 155 SER A N 1
ATOM 1239 C CA . SER A 1 155 ? 4.517 -24.944 -7.119 1.00 78.38 155 SER A CA 1
ATOM 1240 C C . SER A 1 155 ? 4.479 -26.375 -6.593 1.00 78.38 155 SER A C 1
ATOM 1242 O O . SER A 1 155 ? 5.103 -27.241 -7.196 1.00 78.38 155 SER A O 1
ATOM 1244 N N . VAL A 1 156 ? 3.766 -26.632 -5.492 1.00 77.00 156 VAL A N 1
ATOM 1245 C CA . VAL A 1 156 ? 3.594 -27.985 -4.940 1.00 77.00 156 VAL A CA 1
ATOM 1246 C C . VAL A 1 156 ? 2.679 -28.815 -5.838 1.00 77.00 156 VAL A C 1
ATOM 1248 O O . VAL A 1 156 ? 2.982 -29.968 -6.136 1.00 77.00 156 VAL A O 1
ATOM 1251 N N . THR A 1 157 ? 1.594 -28.222 -6.340 1.00 75.75 157 THR A N 1
ATOM 1252 C CA . THR A 1 157 ? 0.649 -28.918 -7.224 1.00 75.75 157 THR A CA 1
ATOM 1253 C C . THR A 1 157 ? 1.163 -29.082 -8.653 1.00 75.75 157 THR A C 1
ATOM 1255 O O . THR A 1 157 ? 0.543 -29.798 -9.434 1.00 75.75 157 THR A O 1
ATOM 1258 N N . ARG A 1 158 ? 2.306 -28.479 -9.009 1.00 71.31 158 ARG A N 1
ATOM 1259 C CA . ARG A 1 158 ? 2.911 -28.583 -10.346 1.00 71.31 158 ARG A CA 1
ATOM 1260 C C . ARG A 1 158 ? 3.102 -30.036 -10.782 1.00 71.31 158 ARG A C 1
ATOM 1262 O O . ARG A 1 158 ? 2.797 -30.355 -11.924 1.00 71.31 158 ARG A O 1
ATOM 1269 N N . ASN A 1 159 ? 3.534 -30.916 -9.879 1.00 70.12 159 ASN A N 1
ATOM 1270 C CA . ASN A 1 159 ? 3.780 -32.325 -10.203 1.00 70.12 159 ASN A CA 1
ATOM 1271 C C . ASN A 1 159 ? 2.501 -33.061 -10.635 1.00 70.12 159 ASN A C 1
ATOM 1273 O O . ASN A 1 159 ? 2.574 -33.948 -11.471 1.00 70.12 159 ASN A O 1
ATOM 1277 N N . LEU A 1 160 ? 1.332 -32.657 -10.128 1.00 68.75 160 LEU A N 1
ATOM 1278 C CA . LEU A 1 160 ? 0.033 -33.214 -10.530 1.00 68.75 160 LEU A CA 1
ATOM 1279 C C . LEU A 1 160 ? -0.435 -32.701 -11.906 1.00 68.75 160 LEU A C 1
ATOM 1281 O O . LEU A 1 160 ? -1.375 -33.241 -12.482 1.00 68.75 160 LEU A O 1
ATOM 1285 N N . TRP A 1 161 ? 0.182 -31.629 -12.418 1.00 60.81 161 TRP A N 1
ATOM 1286 C CA . TRP A 1 161 ? -0.170 -30.987 -13.690 1.00 60.81 161 TRP A CA 1
ATOM 1287 C C . TRP A 1 161 ? 0.790 -31.331 -14.828 1.00 60.81 161 TRP A C 1
ATOM 1289 O O . TRP A 1 161 ? 0.356 -31.450 -15.973 1.00 60.81 161 TRP A O 1
ATOM 1299 N N . THR A 1 162 ? 2.089 -31.430 -14.535 1.00 64.31 162 THR A N 1
ATOM 1300 C CA . THR A 1 162 ? 3.139 -31.538 -15.562 1.00 64.31 162 THR A CA 1
ATOM 1301 C C . THR A 1 162 ? 3.716 -32.935 -15.729 1.00 64.31 162 THR A C 1
ATOM 1303 O O . THR A 1 162 ? 4.366 -33.185 -16.736 1.00 64.31 162 THR A O 1
ATOM 1306 N N . ASP A 1 163 ? 3.548 -33.824 -14.751 1.00 65.69 163 ASP A N 1
ATOM 1307 C CA . ASP A 1 163 ? 4.027 -35.200 -14.864 1.00 65.69 163 ASP A CA 1
ATOM 1308 C C . ASP A 1 163 ? 2.967 -36.037 -15.582 1.00 65.69 163 ASP A C 1
ATOM 1310 O O . ASP A 1 163 ? 1.920 -36.304 -14.999 1.00 65.69 163 ASP A O 1
ATOM 1314 N N . GLU A 1 164 ? 3.232 -36.454 -16.824 1.00 62.78 164 GLU A N 1
ATOM 1315 C CA . GLU A 1 164 ? 2.332 -37.298 -17.632 1.00 62.78 164 GLU A CA 1
ATOM 1316 C C . GLU A 1 164 ? 1.865 -38.555 -16.878 1.00 62.78 164 GLU A C 1
ATOM 1318 O O . GLU A 1 164 ? 0.762 -39.046 -17.111 1.00 62.78 164 GLU A O 1
ATOM 1323 N N . ARG A 1 165 ? 2.662 -39.055 -15.921 1.00 59.88 165 ARG A N 1
ATOM 1324 C CA . ARG A 1 165 ? 2.317 -40.216 -15.091 1.00 59.88 165 ARG A CA 1
ATOM 1325 C C . ARG A 1 165 ? 1.291 -39.901 -13.999 1.00 59.88 165 ARG A C 1
ATOM 1327 O O . ARG A 1 165 ? 0.530 -40.783 -13.612 1.00 59.88 165 ARG A O 1
ATOM 1334 N N . ASN A 1 166 ? 1.305 -38.674 -13.482 1.00 63.00 166 ASN A N 1
ATOM 1335 C CA . ASN A 1 166 ? 0.444 -38.200 -12.394 1.00 63.00 166 ASN A CA 1
ATOM 1336 C C . ASN A 1 166 ? -0.594 -37.177 -12.880 1.00 63.00 166 ASN A C 1
ATOM 1338 O O . ASN A 1 166 ? -1.265 -36.539 -12.065 1.00 63.00 166 ASN A O 1
ATOM 1342 N N . GLN A 1 167 ? -0.696 -36.999 -14.199 1.00 61.62 167 GLN A N 1
ATOM 1343 C CA . GLN A 1 167 ? -1.519 -35.985 -14.827 1.00 61.62 167 GLN A CA 1
ATOM 1344 C C . GLN A 1 167 ? -2.986 -36.333 -14.610 1.00 61.62 167 GLN A C 1
ATOM 1346 O O . GLN A 1 167 ? -3.502 -37.326 -15.122 1.00 61.62 167 GLN A O 1
ATOM 1351 N N . LEU A 1 168 ? -3.666 -35.509 -13.821 1.00 69.19 168 LEU A N 1
ATOM 1352 C CA . LEU A 1 168 ? -5.093 -35.675 -13.601 1.00 69.19 168 LEU A CA 1
ATOM 1353 C C . LEU A 1 168 ? -5.844 -35.366 -14.903 1.00 69.19 168 LEU A C 1
ATOM 1355 O O . LEU A 1 168 ? -5.748 -34.271 -15.455 1.00 69.19 168 LEU A O 1
ATOM 1359 N N . SER A 1 169 ? -6.611 -36.338 -15.390 1.00 68.69 169 SER A N 1
ATOM 1360 C CA . SER A 1 169 ? -7.577 -36.143 -16.466 1.00 68.69 169 SER A CA 1
ATOM 1361 C C . SER A 1 169 ? -8.794 -35.415 -15.892 1.00 68.69 169 SER A C 1
ATOM 1363 O O . SER A 1 169 ? -9.547 -36.071 -15.178 1.00 68.69 169 SER A O 1
ATOM 1365 N N . VAL A 1 170 ? -8.948 -34.102 -16.143 1.00 65.12 170 VAL A N 1
ATOM 1366 C CA . VAL A 1 170 ? -10.162 -33.230 -16.021 1.00 65.12 170 VAL A CA 1
ATOM 1367 C C . VAL A 1 170 ? -9.750 -31.792 -15.627 1.00 65.12 170 VAL A C 1
ATOM 1369 O O . VAL A 1 170 ? -8.710 -31.611 -14.985 1.00 65.12 170 VAL A O 1
ATOM 1372 N N . PRO A 1 171 ? -10.515 -30.745 -16.021 1.00 52.62 171 PRO A N 1
ATOM 1373 C CA . PRO A 1 171 ? -10.176 -29.360 -15.724 1.00 52.62 171 PRO A CA 1
ATOM 1374 C C . PRO A 1 171 ? -10.373 -29.100 -14.232 1.00 52.62 171 PRO A C 1
ATOM 1376 O O . PRO A 1 171 ? -11.448 -29.334 -13.689 1.00 52.62 171 PRO A O 1
ATOM 1379 N N . MET A 1 172 ? -9.338 -28.592 -13.571 1.00 54.00 172 MET A N 1
ATOM 1380 C CA . MET A 1 172 ? -9.449 -28.080 -12.207 1.00 54.00 172 MET A CA 1
ATOM 1381 C C . MET A 1 172 ? -9.702 -26.573 -12.229 1.00 54.00 172 MET A C 1
ATOM 1383 O O . MET A 1 172 ? -8.791 -25.821 -11.889 1.00 54.00 172 MET A O 1
ATOM 1387 N N . ILE A 1 173 ? -10.906 -26.163 -12.656 1.00 47.34 173 ILE A N 1
ATOM 1388 C CA . ILE A 1 173 ? -11.594 -24.896 -12.323 1.00 47.34 173 ILE A CA 1
ATOM 1389 C C . ILE A 1 173 ? -13.100 -25.150 -12.400 1.00 47.34 173 ILE A C 1
ATOM 1391 O O . ILE A 1 173 ? -13.541 -25.628 -13.468 1.00 47.34 173 ILE A O 1
#

Radius of gyration: 24.44 Å; chains: 1; bounding box: 53×50×65 Å

Foldseek 3Di:
DVVVLVVLVVCLVVLPPDDVLVVVLVVDDCSVVVSVVSSVVSVVVNVVCVVVDDPPPPLVVLVVLPWLQVAQHDLVSLCSLCVVVPHDCPVPSVLLVVLSVLLRVCSVVLNDPPDGSVVSLVVSVVVDPRPSSVVSVVVSVVDDPDPCVCVVVVVVCVCCPPPPVNPDPDDPD

pLDDT: mean 84.19, std 10.4, range [47.34, 95.62]

Secondary structure (DSSP, 8-state):
-HHHHHHHHHHHHTT---HHHHHHHHHSTTHHHHHHHHHHHHHHHHHHHHHH--SSS-HHHHHHTT-TTT-PPPHHHHHHHHHHTT---SS-HHHHHHHHHHHHHHHHHH--TT--HHHHHHHHHHHS--HHHHHHHHHHHHS-S-GGGGHHHHHHHHHHHH-TTT--SS---